Protein AF-A0A7Y3C1X2-F1 (afdb_monomer_lite)

Sequence (72 aa):
MTETQGHADLPGILARIVRTKTEELQILRSRAKEIEEAVENARPPRGMAAALGSPGTVSLIAECKRRSPGAG

Secondary structure (DSSP, 8-state):
------GGG--HHHHHHHHHHHHHHHHHGGGHHHHHHHHT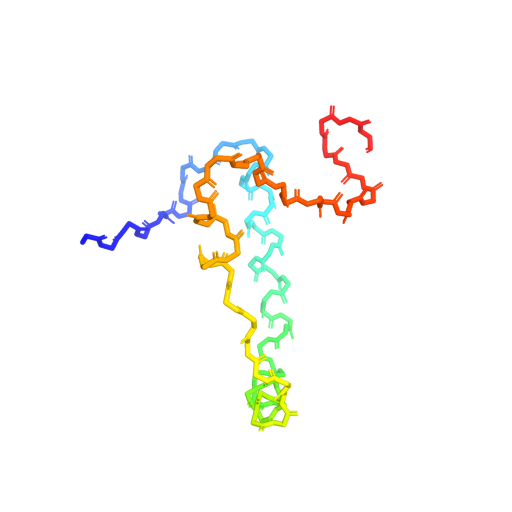TSPPPP-HHHHH--TTS--------S--TTT-

pLDDT: mean 87.38, std 15.57, range [36.16, 97.38]

Radius of gyration: 17.7 Å; chains: 1; bounding box: 36×35×42 Å

Structure (mmCIF, N/CA/C/O backbone):
data_AF-A0A7Y3C1X2-F1
#
_entry.id   AF-A0A7Y3C1X2-F1
#
loop_
_atom_site.group_PDB
_atom_site.id
_atom_site.type_symbol
_atom_site.label_atom_id
_atom_site.label_alt_id
_atom_site.label_comp_id
_atom_site.label_asym_id
_atom_site.label_entity_id
_atom_site.label_seq_id
_atom_site.pdbx_PDB_ins_code
_atom_site.Cartn_x
_atom_site.Cartn_y
_atom_site.Cartn_z
_atom_site.occupancy
_atom_site.B_iso_or_equiv
_atom_site.auth_seq_id
_atom_site.auth_comp_id
_atom_site.auth_asym_id
_atom_site.auth_atom_id
_atom_site.pdbx_PDB_model_num
ATOM 1 N N . MET A 1 1 ? 2.176 -20.986 0.843 1.00 36.16 1 MET A N 1
ATOM 2 C CA . MET A 1 1 ? 2.843 -20.714 2.130 1.00 36.16 1 MET A CA 1
ATOM 3 C C . MET A 1 1 ? 2.431 -19.318 2.543 1.00 36.16 1 MET A C 1
ATOM 5 O O . MET A 1 1 ? 2.745 -18.377 1.830 1.00 36.16 1 MET A O 1
ATOM 9 N N . THR A 1 2 ? 1.621 -19.197 3.588 1.00 42.44 2 THR A N 1
ATOM 10 C CA . THR A 1 2 ? 1.160 -17.901 4.093 1.00 42.44 2 THR A CA 1
ATOM 11 C C . THR A 1 2 ? 2.214 -17.420 5.079 1.00 42.44 2 THR A C 1
ATOM 13 O O . THR A 1 2 ? 2.243 -17.874 6.219 1.00 42.44 2 THR A O 1
ATOM 16 N N . GLU A 1 3 ? 3.140 -16.577 4.629 1.00 44.75 3 GLU A N 1
ATOM 17 C CA . GLU A 1 3 ? 4.085 -15.914 5.527 1.00 44.75 3 GLU A CA 1
ATOM 18 C C . GLU A 1 3 ? 3.334 -14.835 6.314 1.00 44.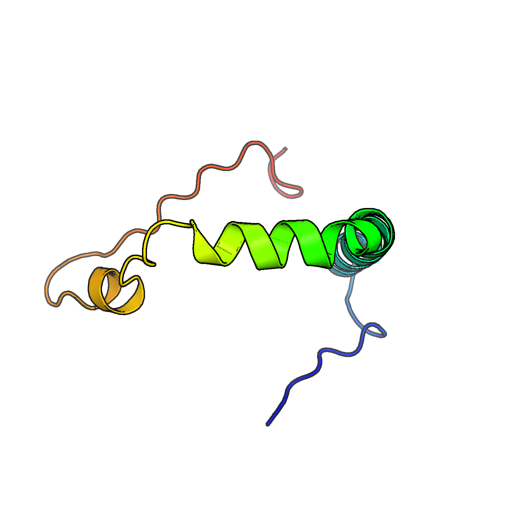75 3 GLU A C 1
ATOM 20 O O . GLU A 1 3 ? 3.324 -13.655 5.974 1.00 44.75 3 GLU A O 1
ATOM 25 N N . THR A 1 4 ? 2.641 -15.246 7.373 1.00 51.78 4 THR A N 1
ATOM 26 C CA . THR A 1 4 ? 2.220 -14.329 8.431 1.00 51.78 4 THR A CA 1
ATOM 27 C C . THR A 1 4 ? 3.489 -13.881 9.145 1.00 51.78 4 THR A C 1
ATOM 29 O O . THR A 1 4 ? 4.018 -14.616 9.975 1.00 51.78 4 THR A O 1
ATOM 32 N N . GLN A 1 5 ? 4.019 -12.706 8.791 1.00 53.53 5 GLN A N 1
ATOM 33 C CA . GLN A 1 5 ? 5.089 -12.073 9.561 1.00 53.53 5 GLN A CA 1
ATOM 34 C C . GLN A 1 5 ? 4.570 -11.851 10.988 1.00 53.53 5 GLN A C 1
ATOM 36 O O . GLN A 1 5 ? 3.756 -10.962 11.242 1.00 53.53 5 GLN A O 1
ATOM 41 N N . GLY A 1 6 ? 4.982 -12.730 11.903 1.00 49.88 6 GLY A N 1
ATOM 42 C CA . GLY A 1 6 ? 4.679 -12.630 13.321 1.00 49.88 6 GLY A CA 1
ATOM 43 C C . GLY A 1 6 ? 5.236 -11.321 13.870 1.00 49.88 6 GLY A C 1
ATOM 44 O O . GLY A 1 6 ? 6.388 -10.972 13.631 1.00 49.88 6 GLY A O 1
ATOM 45 N N . HIS A 1 7 ? 4.406 -10.593 14.613 1.00 55.25 7 HIS A N 1
ATOM 46 C CA . HIS A 1 7 ? 4.709 -9.267 15.173 1.00 55.25 7 HIS A CA 1
ATOM 47 C C . HIS A 1 7 ? 5.935 -9.251 16.114 1.00 55.25 7 HIS A C 1
ATOM 49 O O . HIS A 1 7 ? 6.454 -8.185 16.426 1.00 55.25 7 HIS A O 1
ATOM 55 N N . ALA A 1 8 ? 6.397 -10.418 16.575 1.00 56.19 8 ALA A N 1
ATOM 56 C CA . ALA A 1 8 ? 7.344 -10.545 17.680 1.00 56.19 8 ALA A CA 1
ATOM 57 C C . ALA A 1 8 ? 8.796 -10.125 17.365 1.00 56.19 8 ALA A C 1
ATOM 59 O O . ALA A 1 8 ? 9.486 -9.718 18.293 1.00 56.19 8 ALA A O 1
ATOM 60 N N . ASP A 1 9 ? 9.240 -10.133 16.099 1.00 62.81 9 ASP A N 1
ATOM 61 C CA . ASP A 1 9 ? 10.678 -10.017 15.772 1.00 62.81 9 ASP A CA 1
ATOM 62 C C . ASP A 1 9 ? 11.051 -8.866 14.818 1.00 62.81 9 ASP A C 1
ATOM 64 O O . ASP A 1 9 ? 12.147 -8.848 14.257 1.00 62.81 9 ASP A O 1
ATOM 68 N N . LEU A 1 10 ? 10.178 -7.875 14.597 1.00 74.88 10 LEU A N 1
ATOM 69 C CA . LEU A 1 10 ? 10.517 -6.767 13.693 1.00 74.88 10 LEU A CA 1
ATOM 70 C C . LEU A 1 10 ? 11.502 -5.788 14.363 1.00 74.88 10 LEU A C 1
ATOM 72 O O . LEU A 1 10 ? 11.164 -5.175 15.375 1.00 74.88 10 LEU A O 1
ATOM 76 N N . PRO A 1 11 ? 12.711 -5.566 13.817 1.00 79.88 11 PRO A N 1
ATOM 77 C CA . PRO A 1 11 ? 13.689 -4.699 14.460 1.00 79.88 11 PRO A CA 1
ATOM 78 C C . PRO A 1 11 ? 13.411 -3.206 14.206 1.00 79.88 11 PRO A C 1
ATOM 80 O O . PRO A 1 11 ? 12.972 -2.784 13.131 1.00 79.88 11 PRO A O 1
ATOM 83 N N . GLY A 1 12 ? 13.741 -2.375 15.199 1.00 86.31 12 GLY A N 1
ATOM 84 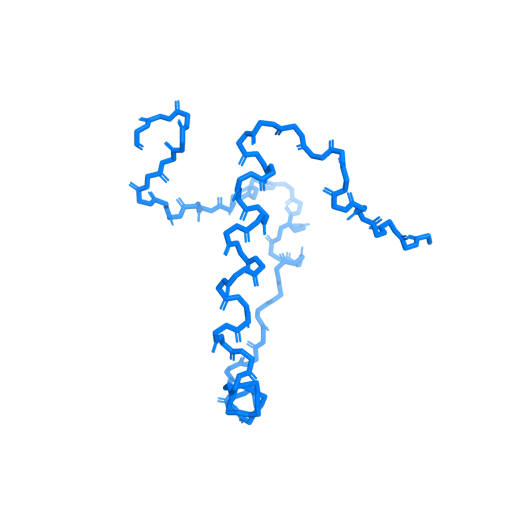C CA . GLY A 1 12 ? 13.926 -0.929 15.045 1.00 86.31 12 GLY A CA 1
ATOM 85 C C . GLY A 1 12 ? 12.718 -0.160 14.491 1.00 86.31 12 GLY A C 1
ATOM 86 O O . GLY A 1 12 ? 11.606 -0.226 15.017 1.00 86.31 12 GLY A O 1
ATOM 87 N N . ILE A 1 13 ? 12.949 0.637 13.440 1.00 90.25 13 ILE A N 1
ATOM 88 C CA . ILE A 1 13 ? 11.933 1.530 12.859 1.00 90.25 13 ILE A CA 1
ATOM 89 C C . ILE A 1 13 ? 10.713 0.770 12.325 1.00 90.25 13 ILE A C 1
ATOM 91 O O . ILE A 1 13 ? 9.599 1.292 12.392 1.00 90.25 13 ILE A O 1
ATOM 95 N N . LEU A 1 14 ? 10.901 -0.462 11.846 1.00 90.69 14 LEU A N 1
ATOM 96 C CA . LEU A 1 14 ? 9.826 -1.259 11.269 1.00 90.69 14 LEU A CA 1
ATOM 97 C C . LEU A 1 14 ? 8.827 -1.712 12.342 1.00 90.69 14 LEU A C 1
ATOM 99 O O . LEU A 1 14 ? 7.628 -1.522 12.150 1.00 90.69 14 LEU A O 1
ATOM 103 N N . ALA A 1 15 ? 9.296 -2.168 13.511 1.00 91.56 15 ALA A N 1
ATOM 104 C CA . ALA A 1 15 ? 8.417 -2.455 14.653 1.00 91.56 15 ALA A CA 1
ATOM 105 C C . ALA A 1 15 ? 7.580 -1.235 15.052 1.00 91.56 15 ALA A C 1
ATOM 107 O O . ALA A 1 15 ? 6.378 -1.344 15.299 1.00 91.56 15 ALA A O 1
ATOM 108 N N . ARG A 1 16 ? 8.196 -0.044 15.073 1.00 92.12 16 ARG A N 1
ATOM 109 C CA . ARG A 1 16 ? 7.476 1.196 15.386 1.00 92.12 16 ARG A CA 1
ATOM 110 C C . ARG A 1 16 ? 6.395 1.503 14.349 1.00 92.12 16 ARG A C 1
ATOM 112 O O . ARG A 1 16 ? 5.292 1.883 14.740 1.00 92.12 16 ARG A O 1
ATOM 119 N N . ILE A 1 17 ? 6.690 1.335 13.057 1.00 93.25 17 ILE A N 1
ATOM 120 C CA . ILE A 1 17 ? 5.711 1.524 11.976 1.00 93.25 17 ILE A CA 1
ATOM 121 C C . ILE A 1 17 ? 4.540 0.555 12.156 1.00 93.25 17 ILE A C 1
ATOM 123 O O . ILE A 1 17 ? 3.394 0.998 12.186 1.00 93.25 17 ILE A O 1
ATOM 127 N N . VAL A 1 18 ? 4.810 -0.740 12.338 1.00 94.69 18 VAL A N 1
ATOM 128 C CA . VAL A 1 18 ? 3.755 -1.759 12.448 1.00 94.69 18 VAL A CA 1
ATOM 129 C C . VAL A 1 18 ? 2.898 -1.554 13.697 1.00 94.69 18 VAL A C 1
ATOM 131 O O . VAL A 1 18 ? 1.671 -1.621 13.604 1.00 94.69 18 VAL A O 1
ATOM 134 N N . ARG A 1 19 ? 3.501 -1.230 14.850 1.00 93.81 19 ARG A N 1
ATOM 135 C CA . ARG A 1 19 ? 2.747 -0.881 16.065 1.00 93.81 19 ARG A CA 1
ATOM 136 C C . ARG A 1 19 ? 1.806 0.296 15.814 1.00 93.81 19 ARG A C 1
ATOM 138 O O . ARG A 1 19 ? 0.608 0.171 16.039 1.00 93.81 19 ARG A O 1
ATOM 145 N N . THR A 1 20 ? 2.335 1.386 15.257 1.00 95.12 20 THR A N 1
ATOM 146 C CA . THR A 1 20 ? 1.545 2.591 14.956 1.00 95.12 20 THR A CA 1
ATOM 147 C C . THR A 1 20 ? 0.389 2.267 14.004 1.00 95.12 20 THR A C 1
ATOM 149 O O . THR A 1 20 ? -0.745 2.661 14.250 1.00 95.12 20 THR A O 1
ATOM 152 N N . LYS A 1 21 ? 0.629 1.477 12.947 1.00 95.81 21 LYS A N 1
ATOM 153 C CA . LYS A 1 21 ? -0.435 1.055 12.020 1.00 95.81 21 LYS A CA 1
ATOM 154 C C . LYS A 1 21 ? -1.474 0.149 12.666 1.00 95.81 21 LYS A C 1
ATOM 156 O O . LYS A 1 21 ? -2.647 0.240 12.324 1.00 95.81 21 LYS A O 1
ATOM 161 N N . THR A 1 22 ? -1.073 -0.688 13.616 1.00 95.50 22 THR A N 1
ATOM 162 C CA . THR A 1 22 ? -2.014 -1.525 14.369 1.00 95.50 22 THR A CA 1
ATOM 163 C C . THR A 1 22 ? -2.964 -0.658 15.198 1.00 95.50 22 THR A C 1
ATOM 165 O O . THR A 1 22 ? -4.169 -0.899 15.180 1.00 95.50 22 THR A O 1
ATOM 168 N N . GLU A 1 23 ? -2.445 0.372 15.870 1.00 95.62 23 GLU A N 1
ATOM 169 C CA . GLU A 1 23 ? -3.236 1.344 16.640 1.00 95.62 23 GLU A CA 1
ATOM 170 C C . GLU A 1 23 ? -4.177 2.156 15.733 1.00 95.62 23 GLU A C 1
ATOM 172 O O . GLU A 1 23 ? -5.375 2.243 16.007 1.00 95.62 23 GLU A O 1
ATOM 177 N N . GLU A 1 24 ? -3.675 2.673 14.605 1.00 96.38 24 GLU A N 1
ATOM 178 C CA . GLU A 1 24 ? -4.494 3.371 13.601 1.00 96.38 24 GLU A CA 1
ATOM 179 C C . GLU A 1 24 ? -5.640 2.488 13.077 1.00 96.38 24 GLU A C 1
ATOM 181 O O . GLU A 1 24 ? -6.775 2.950 12.942 1.00 96.38 24 GLU A O 1
ATOM 186 N N . LEU A 1 25 ? -5.373 1.203 12.814 1.00 96.31 25 LEU A N 1
ATOM 187 C CA . LEU A 1 25 ? -6.399 0.262 12.370 1.00 96.31 25 LEU A CA 1
ATOM 188 C C . LEU A 1 25 ? -7.492 0.065 13.420 1.00 96.31 25 LEU A C 1
ATOM 190 O O . LEU A 1 25 ? -8.657 -0.016 13.043 1.00 96.31 25 LEU A O 1
ATOM 194 N N . GLN A 1 26 ? -7.163 0.007 14.717 1.00 94.81 26 GLN A N 1
ATOM 195 C CA . GLN A 1 26 ? -8.195 -0.116 15.755 1.00 94.81 26 GLN A CA 1
ATOM 196 C C . GLN A 1 26 ? -9.169 1.066 15.728 1.00 94.81 26 GLN A C 1
ATOM 198 O O . GLN A 1 26 ? -10.371 0.866 15.880 1.00 94.81 26 GLN A O 1
ATOM 203 N N . ILE A 1 27 ? -8.666 2.274 15.463 1.00 93.38 27 ILE A N 1
ATOM 204 C CA . ILE A 1 27 ? -9.489 3.483 15.340 1.00 93.38 27 ILE A CA 1
ATOM 205 C C . ILE A 1 27 ? -10.371 3.416 14.084 1.00 93.38 27 ILE A C 1
ATOM 207 O O . ILE A 1 27 ? -11.548 3.765 14.132 1.00 93.38 27 ILE A O 1
ATOM 211 N N . LEU A 1 28 ? -9.820 2.949 12.959 1.00 94.88 28 LEU A N 1
ATOM 212 C CA . LEU A 1 28 ? -10.516 2.927 11.667 1.00 94.88 28 LEU A CA 1
ATOM 213 C C . LEU A 1 28 ? -11.485 1.749 11.489 1.00 94.88 28 LEU A C 1
ATOM 215 O O . LEU 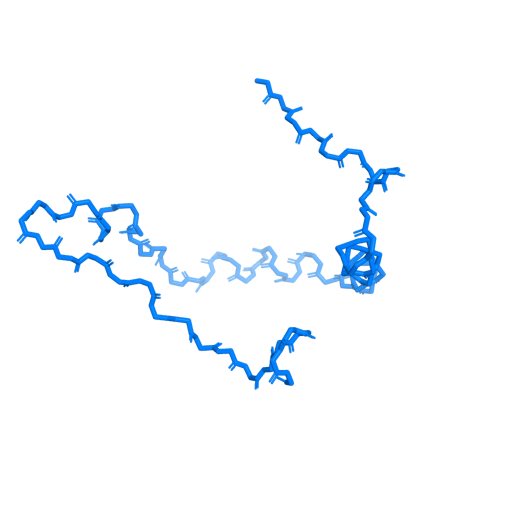A 1 28 ? -12.341 1.806 10.608 1.00 94.88 28 LEU A O 1
ATOM 219 N N . ARG A 1 29 ? -11.402 0.701 12.319 1.00 95.81 29 ARG A N 1
ATOM 220 C CA . ARG A 1 29 ? -12.268 -0.491 12.229 1.00 95.81 29 ARG A CA 1
ATOM 221 C C . ARG A 1 29 ? -13.761 -0.175 12.270 1.00 95.81 29 ARG A C 1
ATOM 223 O O . ARG A 1 29 ? -14.532 -0.857 11.604 1.00 95.81 29 ARG A O 1
ATOM 230 N N . SER A 1 30 ? -14.172 0.863 12.996 1.00 95.62 30 SER A N 1
ATOM 231 C CA . SER A 1 30 ? -15.577 1.294 13.049 1.00 95.62 30 SER A CA 1
ATOM 232 C C . SER A 1 30 ? -16.125 1.752 11.691 1.00 95.62 30 SER A C 1
ATOM 234 O O . SER A 1 30 ? -17.336 1.740 11.490 1.00 95.62 30 SER A O 1
ATOM 236 N N . ARG A 1 31 ? -15.247 2.105 10.743 1.00 96.12 31 ARG A N 1
ATOM 237 C CA . ARG A 1 31 ? -15.588 2.557 9.387 1.00 96.12 31 ARG A CA 1
ATOM 238 C C . ARG A 1 31 ? -15.471 1.463 8.326 1.00 96.12 31 ARG A C 1
ATOM 240 O O . ARG A 1 31 ? -15.640 1.754 7.149 1.00 96.12 31 ARG A O 1
ATOM 247 N N . ALA A 1 32 ? -15.181 0.216 8.705 1.00 94.75 32 ALA A N 1
ATOM 248 C CA . ALA A 1 32 ? -14.957 -0.866 7.742 1.00 94.75 32 ALA A CA 1
ATOM 249 C C . ALA A 1 32 ? -16.126 -1.023 6.754 1.00 94.75 32 ALA A C 1
ATOM 251 O O . ALA A 1 32 ? -15.908 -1.035 5.548 1.00 94.75 32 ALA A O 1
ATOM 252 N N . LYS A 1 33 ? -17.365 -1.018 7.262 1.00 95.44 33 LYS A N 1
ATOM 253 C CA . LYS A 1 33 ? -18.575 -1.128 6.438 1.00 95.44 33 LYS A CA 1
ATOM 254 C C . LYS A 1 33 ? -18.727 0.024 5.435 1.00 95.44 33 LYS A C 1
ATOM 256 O O . LYS A 1 33 ? -19.024 -0.211 4.274 1.00 95.44 33 LYS A O 1
ATOM 261 N N . GLU A 1 34 ? -18.486 1.260 5.874 1.00 96.12 34 GLU A N 1
ATOM 262 C CA . GLU A 1 34 ? -18.518 2.450 5.007 1.00 96.12 34 GLU A CA 1
ATOM 263 C C . GLU A 1 34 ? -17.491 2.330 3.869 1.00 96.12 34 GLU A C 1
ATOM 265 O O . GLU A 1 34 ? -17.774 2.669 2.722 1.00 96.12 34 GLU A O 1
ATOM 270 N N . ILE A 1 35 ? -16.294 1.821 4.180 1.00 94.50 35 ILE A N 1
ATOM 271 C CA . ILE A 1 35 ? -15.229 1.608 3.195 1.00 94.50 35 ILE A CA 1
ATOM 272 C C . ILE A 1 35 ? -15.631 0.519 2.196 1.00 94.50 35 ILE A C 1
ATOM 274 O O . ILE A 1 35 ? -15.453 0.720 0.999 1.00 94.50 35 ILE A O 1
ATOM 278 N N . GLU A 1 36 ? -16.181 -0.602 2.665 1.00 94.62 36 GLU A N 1
ATOM 279 C CA . GLU A 1 36 ? -16.666 -1.695 1.810 1.00 94.62 36 GLU A CA 1
ATOM 280 C C . GLU A 1 36 ? -17.766 -1.216 0.853 1.00 94.62 36 GLU A C 1
ATOM 282 O O . GLU A 1 36 ? -17.683 -1.456 -0.348 1.00 94.62 36 GLU A O 1
ATOM 287 N N . GLU A 1 37 ? -18.742 -0.451 1.342 1.00 96.00 37 GLU A N 1
ATOM 288 C CA . GLU A 1 37 ? -19.810 0.120 0.509 1.00 96.00 37 GLU A CA 1
ATOM 289 C C . GLU A 1 37 ? -19.276 1.123 -0.530 1.00 96.00 37 GLU A C 1
ATOM 291 O O . GLU A 1 37 ? -19.782 1.209 -1.653 1.00 96.00 37 GLU A O 1
ATOM 296 N N . ALA A 1 38 ? -18.225 1.875 -0.194 1.00 96.12 38 ALA A N 1
ATOM 297 C CA . ALA A 1 38 ? -17.597 2.805 -1.127 1.00 96.12 38 ALA A CA 1
ATOM 298 C C . ALA A 1 38 ? -16.863 2.095 -2.280 1.00 96.12 38 ALA A C 1
ATOM 300 O O . ALA A 1 38 ? -16.732 2.679 -3.360 1.00 96.12 38 ALA A O 1
ATOM 301 N N . VAL A 1 39 ? -16.404 0.851 -2.084 1.00 95.50 39 VAL A N 1
ATOM 302 C CA . VAL A 1 39 ? -15.715 0.069 -3.127 1.00 95.50 39 VAL A CA 1
ATOM 303 C C . VAL A 1 39 ? -16.636 -0.209 -4.314 1.00 95.50 39 VAL A C 1
ATOM 305 O O . VAL A 1 39 ? -16.183 -0.102 -5.452 1.00 95.50 39 VAL A O 1
ATOM 308 N N . GLU A 1 40 ? -17.923 -0.464 -4.076 1.00 92.38 40 GLU A N 1
ATOM 309 C CA . GLU A 1 40 ? -18.907 -0.742 -5.137 1.00 92.38 40 GLU A CA 1
ATOM 310 C C . GLU A 1 40 ? -19.062 0.419 -6.132 1.00 92.38 40 GLU A C 1
ATOM 312 O O . GLU A 1 40 ? -19.366 0.219 -7.306 1.00 92.38 40 GLU A O 1
ATOM 317 N N . ASN A 1 41 ? -18.803 1.649 -5.682 1.00 95.25 41 ASN A N 1
ATOM 318 C CA . ASN A 1 41 ? -18.887 2.854 -6.507 1.00 95.25 41 ASN A CA 1
ATOM 319 C C . ASN A 1 41 ? -17.512 3.346 -6.996 1.00 95.25 41 ASN A C 1
ATOM 321 O O . ASN A 1 41 ? -17.413 4.391 -7.650 1.00 95.25 41 ASN A O 1
ATOM 325 N N . ALA A 1 42 ? -16.431 2.633 -6.668 1.00 96.31 42 ALA A N 1
ATOM 326 C CA . ALA A 1 42 ? -15.086 3.013 -7.063 1.00 96.31 42 ALA A CA 1
ATOM 327 C C . ALA A 1 42 ? -14.855 2.777 -8.562 1.00 96.31 42 ALA A C 1
ATOM 329 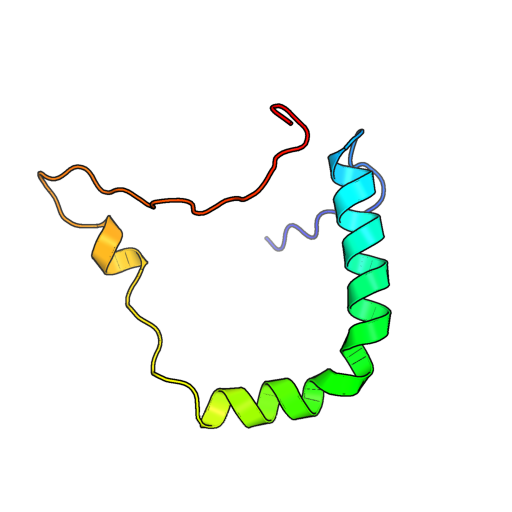O O . ALA A 1 42 ? -15.458 1.921 -9.209 1.00 96.31 42 ALA A O 1
ATOM 330 N N . ARG A 1 43 ? -13.922 3.538 -9.142 1.00 96.38 43 ARG A N 1
ATOM 331 C CA . ARG A 1 43 ? -13.488 3.279 -10.520 1.00 96.38 43 ARG A CA 1
ATOM 332 C C . ARG A 1 43 ? -12.814 1.904 -10.597 1.00 96.38 43 ARG A C 1
ATOM 334 O O . ARG A 1 43 ? -12.075 1.559 -9.672 1.00 96.38 43 ARG A O 1
ATOM 341 N N . PRO A 1 44 ? -12.962 1.176 -11.718 1.00 95.19 44 PRO A N 1
ATOM 342 C CA . PRO A 1 44 ? -12.259 -0.082 -11.919 1.00 95.19 44 PRO A CA 1
ATOM 343 C C . PRO A 1 44 ? -10.740 0.061 -11.713 1.00 95.19 44 PRO A C 1
ATOM 345 O O . PRO A 1 44 ? -10.159 1.075 -12.132 1.00 95.19 44 PRO A O 1
ATOM 348 N N . PRO A 1 45 ? -10.072 -0.938 -11.108 1.00 95.12 45 PRO A N 1
ATOM 349 C CA . PRO A 1 45 ? -8.623 -0.937 -10.962 1.00 95.12 45 PRO A CA 1
ATOM 350 C C . PRO A 1 45 ? -7.915 -0.825 -12.314 1.00 95.12 45 PRO A C 1
ATOM 352 O O . PRO A 1 45 ? -8.314 -1.433 -13.307 1.00 95.12 45 PRO A O 1
ATOM 355 N N . ARG A 1 46 ? -6.811 -0.076 -12.350 1.00 95.88 46 ARG A N 1
ATOM 356 C CA . ARG A 1 46 ? -5.909 -0.072 -13.509 1.00 95.88 46 ARG A CA 1
ATOM 357 C C . ARG A 1 46 ? -5.008 -1.308 -13.466 1.00 95.88 46 ARG A C 1
ATOM 359 O O . ARG A 1 46 ? -4.600 -1.744 -12.392 1.00 95.88 46 ARG A O 1
ATOM 366 N N . GLY A 1 47 ? -4.641 -1.838 -14.632 1.00 95.38 47 GLY A N 1
ATOM 367 C CA . GLY A 1 47 ? -3.773 -3.014 -14.746 1.00 95.38 47 GLY A CA 1
ATOM 368 C C . GLY A 1 47 ? -2.300 -2.714 -14.447 1.00 95.38 47 GLY A C 1
ATOM 369 O O . GLY A 1 47 ? -1.518 -2.524 -15.373 1.00 95.38 47 GLY A O 1
ATOM 370 N N . MET A 1 48 ? -1.906 -2.695 -13.168 1.00 94.44 48 MET A N 1
ATOM 371 C CA . MET A 1 48 ? -0.524 -2.395 -12.751 1.00 94.44 48 MET A CA 1
ATOM 372 C C . MET A 1 48 ? 0.501 -3.382 -13.329 1.00 94.44 48 MET A C 1
ATOM 374 O O . MET A 1 48 ? 1.509 -2.957 -13.882 1.00 94.44 48 MET A O 1
ATOM 378 N N . ALA A 1 49 ? 0.234 -4.689 -13.250 1.00 93.88 49 ALA A N 1
ATOM 379 C CA . ALA A 1 49 ? 1.145 -5.711 -13.773 1.00 93.88 49 ALA A CA 1
ATOM 380 C C . ALA A 1 49 ? 1.363 -5.566 -15.287 1.00 93.88 49 ALA A C 1
ATOM 382 O O . ALA A 1 49 ? 2.493 -5.629 -15.759 1.00 93.88 49 ALA A O 1
ATOM 383 N N . ALA A 1 50 ? 0.288 -5.292 -16.033 1.00 93.12 50 ALA A N 1
ATOM 384 C CA . ALA A 1 50 ? 0.369 -5.042 -17.468 1.00 93.12 50 ALA A CA 1
ATOM 385 C C . ALA A 1 50 ? 1.188 -3.778 -17.780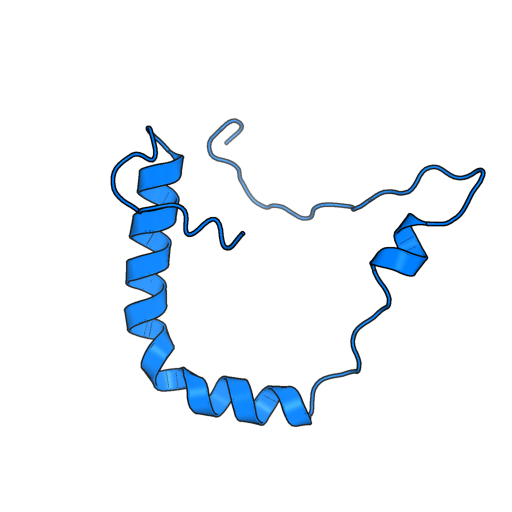 1.00 93.12 50 ALA A C 1
ATOM 387 O O . ALA A 1 50 ? 2.008 -3.794 -18.690 1.00 93.12 50 ALA A O 1
ATOM 388 N N . ALA A 1 51 ? 1.022 -2.709 -16.994 1.00 93.19 51 ALA A N 1
ATOM 389 C CA . ALA A 1 51 ? 1.767 -1.463 -17.179 1.00 93.19 51 ALA A CA 1
ATOM 390 C C . ALA A 1 51 ? 3.283 -1.609 -16.934 1.00 93.19 51 ALA A C 1
ATOM 392 O O . ALA A 1 51 ? 4.071 -0.896 -17.550 1.00 93.19 51 ALA A O 1
ATOM 393 N N . LEU A 1 52 ? 3.690 -2.525 -16.049 1.00 95.38 52 LEU A N 1
ATOM 394 C CA . LEU A 1 52 ? 5.099 -2.807 -15.745 1.00 95.38 52 LEU A CA 1
ATOM 395 C C . LEU A 1 52 ? 5.722 -3.870 -16.665 1.00 95.38 52 LEU A C 1
ATOM 397 O O . LEU A 1 52 ? 6.935 -4.042 -16.664 1.00 95.38 52 LEU A O 1
ATOM 401 N N . GLY A 1 53 ? 4.906 -4.610 -17.420 1.00 93.62 53 GLY A N 1
ATOM 402 C CA . GLY A 1 53 ? 5.346 -5.763 -18.210 1.00 93.62 53 GLY A CA 1
ATOM 403 C C . GLY A 1 53 ? 5.799 -5.452 -19.640 1.00 93.62 53 GLY A C 1
ATOM 404 O O . GLY A 1 53 ? 6.100 -6.388 -20.375 1.00 93.62 53 GLY A O 1
ATOM 405 N N . SER A 1 54 ? 5.816 -4.184 -20.063 1.00 88.62 54 SER A N 1
ATOM 406 C CA . SER A 1 54 ? 6.085 -3.777 -21.451 1.00 88.62 54 SER A CA 1
ATOM 407 C C . SER A 1 54 ? 7.550 -4.011 -21.864 1.00 88.62 54 SER A C 1
ATOM 409 O O . SER A 1 54 ? 8.437 -3.287 -21.396 1.00 88.62 54 SER A O 1
ATOM 411 N N . PRO A 1 55 ? 7.836 -4.967 -22.773 1.00 90.75 55 PRO A N 1
ATOM 412 C CA . PRO A 1 55 ? 9.202 -5.272 -23.187 1.00 90.75 55 PRO A CA 1
ATOM 413 C C . PRO A 1 55 ? 9.876 -4.090 -23.890 1.00 90.75 55 PRO A C 1
ATOM 415 O O . PRO A 1 55 ? 9.221 -3.282 -24.544 1.00 90.75 55 PRO A O 1
ATOM 418 N N . GLY A 1 56 ? 11.204 -4.008 -23.790 1.00 93.12 56 GLY A N 1
ATOM 419 C CA . GLY A 1 56 ? 11.992 -2.990 -24.495 1.00 93.12 56 GLY A CA 1
ATOM 420 C C . GLY A 1 56 ? 11.858 -1.569 -23.936 1.00 93.12 56 GLY A C 1
ATOM 421 O O . GLY A 1 56 ? 12.340 -0.628 -24.561 1.00 93.12 56 GLY A O 1
ATOM 422 N N . THR A 1 57 ? 11.234 -1.399 -22.766 1.00 94.19 57 THR A N 1
ATOM 423 C CA . THR A 1 57 ? 11.099 -0.103 -22.087 1.00 94.19 57 THR A CA 1
ATOM 424 C C . THR A 1 57 ? 11.516 -0.200 -20.623 1.00 94.19 57 THR A C 1
ATOM 426 O O . THR A 1 57 ? 11.443 -1.266 -20.016 1.00 94.19 57 THR A O 1
ATOM 429 N N . VAL A 1 58 ? 11.961 0.919 -20.048 1.00 94.94 58 VAL A N 1
ATOM 430 C CA . VAL A 1 58 ? 12.140 1.038 -18.596 1.00 94.94 58 VAL A CA 1
ATOM 431 C C . VAL A 1 58 ? 10.798 1.422 -17.986 1.00 94.94 58 VAL A C 1
ATOM 433 O O . VAL A 1 58 ? 10.245 2.474 -18.305 1.00 94.94 58 VAL A O 1
ATOM 436 N N . SER A 1 59 ? 10.287 0.588 -17.086 1.00 96.25 59 SER A N 1
ATOM 437 C CA . SER A 1 59 ? 9.079 0.884 -16.318 1.00 96.25 59 SER A CA 1
ATOM 438 C C . SER A 1 59 ? 9.427 1.604 -15.015 1.00 96.25 59 SER A C 1
ATOM 440 O O . SER A 1 59 ? 10.327 1.188 -14.287 1.00 96.25 59 SER A O 1
ATOM 442 N N . LEU A 1 60 ? 8.695 2.675 -14.703 1.00 95.69 60 LEU A N 1
ATOM 443 C CA . LEU A 1 60 ? 8.896 3.490 -13.504 1.00 95.69 60 LEU A CA 1
ATOM 444 C C . LEU A 1 60 ? 7.613 3.545 -12.671 1.00 95.69 60 LEU A C 1
ATOM 446 O O . LEU A 1 60 ? 6.555 3.920 -13.173 1.00 95.69 60 LEU A O 1
ATOM 450 N N . ILE A 1 61 ? 7.736 3.263 -11.373 1.00 96.88 61 ILE A N 1
ATOM 451 C CA . ILE A 1 61 ? 6.734 3.636 -10.372 1.00 96.88 61 ILE A CA 1
ATOM 452 C C . ILE A 1 61 ? 7.212 4.939 -9.734 1.00 96.88 61 ILE A C 1
ATOM 454 O O . ILE A 1 61 ? 8.154 4.944 -8.944 1.00 96.88 61 ILE A O 1
ATOM 458 N N . ALA A 1 62 ? 6.589 6.054 -10.107 1.00 97.38 62 ALA A N 1
ATOM 459 C CA . ALA A 1 62 ? 6.912 7.351 -9.527 1.00 97.38 62 ALA A CA 1
ATOM 460 C C . ALA A 1 62 ? 6.291 7.468 -8.122 1.00 97.38 62 ALA A C 1
ATOM 462 O O . ALA A 1 62 ? 5.069 7.500 -7.978 1.00 97.38 62 ALA A O 1
ATOM 463 N N . GLU A 1 63 ? 7.128 7.519 -7.083 1.00 96.69 63 GLU A N 1
ATOM 464 C CA . GLU A 1 63 ? 6.685 7.661 -5.692 1.00 96.69 63 GLU A CA 1
ATOM 465 C C . GLU A 1 63 ? 6.526 9.142 -5.311 1.00 96.69 63 GLU A C 1
ATOM 467 O O . GLU A 1 63 ? 7.497 9.896 -5.264 1.00 96.69 63 GLU A O 1
ATOM 472 N N . CYS A 1 64 ? 5.307 9.551 -4.953 1.00 96.50 64 CYS A N 1
ATOM 473 C CA . CYS A 1 64 ? 5.057 10.846 -4.320 1.00 96.50 64 CYS A CA 1
ATOM 474 C C . CYS A 1 64 ? 5.076 10.688 -2.792 1.00 96.50 64 CYS A C 1
ATOM 476 O O . CYS A 1 64 ? 4.094 10.238 -2.200 1.00 96.50 64 CYS A O 1
ATOM 478 N N . LYS A 1 65 ? 6.179 11.074 -2.138 1.00 93.50 65 LYS A N 1
ATOM 479 C CA . LYS A 1 65 ? 6.366 10.941 -0.682 1.00 93.50 65 LYS A CA 1
ATOM 480 C C . LYS A 1 65 ? 6.791 12.262 -0.046 1.00 93.50 65 LYS A C 1
ATOM 482 O O . LYS A 1 65 ? 7.714 12.915 -0.513 1.00 93.50 65 LYS A O 1
ATOM 487 N N . ARG A 1 66 ? 6.130 12.637 1.057 1.00 94.50 66 ARG A N 1
ATOM 488 C CA . ARG A 1 66 ? 6.375 13.916 1.750 1.00 94.50 66 ARG A CA 1
ATOM 489 C C . ARG A 1 66 ? 7.660 13.928 2.584 1.00 94.50 66 ARG A C 1
ATOM 491 O O . ARG A 1 66 ? 8.341 14.943 2.599 1.00 94.50 66 ARG A O 1
ATOM 498 N N . ARG A 1 67 ? 7.926 12.859 3.340 1.00 92.12 67 ARG A N 1
ATOM 499 C CA . ARG A 1 67 ? 9.071 12.707 4.264 1.00 92.12 67 ARG A CA 1
ATOM 500 C C . ARG A 1 67 ? 9.432 11.238 4.415 1.00 92.12 67 ARG A C 1
ATOM 502 O O . ARG A 1 67 ? 8.568 10.381 4.208 1.00 92.12 67 ARG A O 1
ATOM 509 N N . SER A 1 68 ? 10.662 10.943 4.827 1.00 91.88 68 SER A N 1
ATOM 510 C CA . SER A 1 68 ? 11.065 9.574 5.165 1.00 91.88 68 SER A CA 1
ATOM 511 C C . SER A 1 68 ? 11.931 9.512 6.427 1.00 91.88 68 SER A C 1
ATOM 513 O O . SER A 1 68 ? 12.736 10.411 6.657 1.00 91.88 68 SER A O 1
ATOM 515 N N . PRO A 1 69 ? 11.840 8.433 7.230 1.00 87.31 69 PRO A N 1
ATOM 516 C CA . PRO A 1 69 ? 12.667 8.293 8.429 1.00 87.31 69 PRO A CA 1
ATOM 517 C C . PRO A 1 69 ? 14.179 8.357 8.171 1.00 87.31 69 PRO A C 1
ATOM 519 O O . PRO A 1 69 ? 14.920 8.727 9.072 1.00 87.31 69 PRO A O 1
ATOM 522 N N . GLY A 1 70 ? 14.631 7.979 6.969 1.00 84.56 70 GLY A N 1
ATOM 523 C CA . GLY A 1 70 ? 16.050 7.936 6.608 1.00 84.56 70 GLY A CA 1
ATOM 524 C C . GLY A 1 70 ? 16.606 9.206 5.955 1.00 84.56 70 GLY A C 1
ATOM 525 O O . GLY A 1 70 ? 17.819 9.305 5.827 1.00 84.56 70 GLY A O 1
ATOM 526 N N . ALA A 1 71 ? 15.761 10.155 5.535 1.00 80.06 71 ALA A N 1
ATOM 527 C CA . ALA A 1 71 ? 16.202 11.338 4.780 1.00 80.06 71 ALA A CA 1
ATOM 528 C C . ALA A 1 71 ? 15.594 12.674 5.256 1.00 80.06 71 ALA A C 1
ATOM 530 O O . ALA A 1 71 ? 15.882 13.708 4.656 1.00 80.06 71 ALA A O 1
ATOM 531 N N . GLY A 1 72 ? 14.788 12.662 6.329 1.00 52.19 72 GLY A N 1
ATOM 532 C CA . GLY A 1 72 ? 14.007 13.823 6.784 1.00 52.19 72 GLY A CA 1
ATOM 533 C C . GLY A 1 72 ? 12.589 13.853 6.224 1.00 52.19 72 GLY A C 1
ATOM 534 O O . GLY A 1 72 ? 12.354 13.356 5.097 1.00 52.19 72 GLY A O 1
#

Foldseek 3Di:
DPPPPDLPDDDDPVNVVVVVVVVVCVVCVVCPVVVVVVVVVDDDDDDPVVQCPDPPDHHDDDDDDDDDPVGD